Protein AF-A0A497H4X2-F1 (afdb_monomer_lite)

Sequence (98 aa):
MFRILLLILTLISLVLPILSYRYFMQLMKLVKIRRSNFLVAGSATILTGYVFFMLPWIFVGTDILAIRVFSYYVIMAGLLILVYAVVKIYIDWREVMK

Radius of gyration: 16.79 Å; chains: 1; bounding box: 38×24×48 Å

Secondary structure (DSSP, 8-state):
-HHHHHHHHHHHHHHHHHHHHHHHHHHHHHTT-TTHHHHHHHHHHHHHHHHHHHHHHHHTSS--HHHHHHHHHHHHHHHHHHHHHHHHHHHHHHHH--

Foldseek 3Di:
DVLVVLVVVLVVVVVVLVVVVVVQVVVCVVVVPPLVVLLNVLVVLLNVLVVLQSVCCNPVVDDDVVSPVVSVVSNVVSVVSNVVSVVVSVVVVVVVVD

pLDDT: mean 89.14, std 8.25, range [52.28, 98.31]

Structure (mmCIF, N/CA/C/O backbone):
data_AF-A0A497H4X2-F1
#
_entry.id   AF-A0A497H4X2-F1
#
loop_
_atom_site.group_PDB
_atom_site.id
_atom_site.type_symbol
_atom_site.label_atom_id
_atom_site.label_alt_id
_atom_site.label_comp_id
_atom_site.label_asym_id
_atom_site.label_entity_id
_atom_site.label_seq_id
_atom_site.pdbx_PDB_ins_code
_atom_site.Cartn_x
_atom_site.Cartn_y
_atom_site.Cartn_z
_atom_site.occupancy
_atom_site.B_iso_or_equiv
_atom_site.auth_seq_id
_atom_site.auth_comp_id
_atom_site.auth_asym_id
_atom_site.auth_atom_id
_atom_site.pdbx_PDB_model_num
ATOM 1 N N . MET A 1 1 ? 23.187 -8.104 -13.123 1.00 63.91 1 MET A N 1
ATOM 2 C CA . MET A 1 1 ? 23.194 -8.439 -11.677 1.00 63.91 1 MET A CA 1
ATOM 3 C C . MET A 1 1 ? 22.240 -7.577 -10.851 1.00 63.91 1 MET A C 1
ATOM 5 O O . MET A 1 1 ? 21.366 -8.152 -10.220 1.00 63.91 1 MET A O 1
ATOM 9 N N . PHE A 1 2 ? 22.326 -6.240 -10.884 1.00 83.25 2 PHE A N 1
ATOM 10 C CA . PHE A 1 2 ? 21.499 -5.363 -10.028 1.00 83.25 2 PHE A CA 1
ATOM 11 C C . PHE A 1 2 ? 19.975 -5.560 -10.170 1.00 83.25 2 PHE A C 1
ATOM 13 O O . PHE A 1 2 ? 19.266 -5.641 -9.175 1.00 83.25 2 PHE A O 1
ATOM 20 N N . ARG A 1 3 ? 19.465 -5.735 -11.397 1.00 81.81 3 ARG A N 1
ATOM 21 C CA . ARG A 1 3 ? 18.022 -5.935 -11.644 1.00 81.81 3 ARG A CA 1
ATOM 22 C C . ARG A 1 3 ? 17.467 -7.230 -11.037 1.00 81.81 3 ARG A C 1
ATOM 24 O O . ARG A 1 3 ? 16.358 -7.231 -10.523 1.00 81.81 3 ARG A O 1
ATOM 31 N N . ILE A 1 4 ? 18.250 -8.312 -11.055 1.00 87.44 4 ILE A N 1
ATOM 32 C CA . ILE A 1 4 ? 17.861 -9.600 -10.455 1.00 87.44 4 ILE A CA 1
ATOM 33 C C . ILE A 1 4 ? 17.766 -9.452 -8.934 1.00 87.44 4 ILE A C 1
ATOM 35 O O . ILE A 1 4 ? 16.803 -9.916 -8.334 1.00 87.44 4 ILE A O 1
ATOM 39 N N . LEU A 1 5 ? 18.720 -8.742 -8.322 1.00 89.44 5 LEU A N 1
ATOM 40 C CA . LEU A 1 5 ? 18.687 -8.431 -6.894 1.00 89.44 5 LEU A CA 1
ATOM 41 C C . LEU A 1 5 ? 17.435 -7.619 -6.529 1.00 89.44 5 LEU A C 1
ATOM 43 O O . LEU A 1 5 ? 16.728 -7.984 -5.594 1.00 89.44 5 LEU A O 1
ATOM 47 N N . LEU A 1 6 ? 17.126 -6.562 -7.290 1.00 87.94 6 LEU A N 1
ATOM 48 C CA . LEU A 1 6 ? 15.913 -5.763 -7.083 1.00 87.94 6 LEU A CA 1
ATOM 49 C C . LEU A 1 6 ? 14.641 -6.603 -7.206 1.00 87.94 6 LEU A C 1
ATOM 51 O O . LEU A 1 6 ? 13.724 -6.444 -6.402 1.00 87.94 6 LEU A O 1
ATOM 55 N N . LEU A 1 7 ? 14.590 -7.510 -8.180 1.00 90.00 7 LEU A N 1
ATOM 56 C CA . LEU A 1 7 ? 13.449 -8.394 -8.381 1.00 90.00 7 LEU A CA 1
ATOM 57 C C . LEU A 1 7 ? 13.270 -9.350 -7.195 1.00 90.00 7 LEU A C 1
ATOM 59 O O . LEU A 1 7 ? 12.168 -9.450 -6.665 1.00 90.00 7 LEU A O 1
ATOM 63 N N . ILE A 1 8 ? 14.348 -9.984 -6.724 1.00 92.00 8 ILE A N 1
ATOM 64 C CA . ILE A 1 8 ? 14.314 -10.868 -5.548 1.00 92.00 8 ILE A CA 1
ATOM 65 C C . ILE A 1 8 ? 13.868 -10.097 -4.300 1.00 92.00 8 ILE A C 1
ATOM 67 O O . ILE A 1 8 ? 12.973 -10.550 -3.590 1.00 92.00 8 ILE A O 1
ATOM 71 N N . LEU A 1 9 ? 14.442 -8.917 -4.051 1.00 89.56 9 LEU A N 1
ATOM 72 C CA . LEU A 1 9 ? 14.063 -8.073 -2.913 1.00 89.56 9 LEU A CA 1
ATOM 73 C C . LEU A 1 9 ? 12.595 -7.644 -2.982 1.00 89.56 9 LEU A C 1
ATOM 75 O O . LEU A 1 9 ? 11.915 -7.637 -1.959 1.00 89.56 9 LEU A O 1
ATOM 79 N N . THR A 1 10 ? 12.095 -7.336 -4.180 1.00 87.81 10 THR A N 1
ATOM 80 C CA . THR A 1 10 ? 10.689 -6.966 -4.388 1.00 87.81 10 THR A CA 1
ATOM 81 C C . THR A 1 10 ? 9.761 -8.158 -4.159 1.00 87.81 10 THR A C 1
ATOM 83 O O . THR A 1 10 ? 8.716 -8.020 -3.535 1.00 87.81 10 THR A O 1
ATOM 86 N N . LEU A 1 11 ? 10.145 -9.361 -4.588 1.00 89.75 11 LEU A N 1
ATOM 87 C CA . LEU A 1 11 ? 9.370 -10.571 -4.303 1.00 89.75 11 LEU A CA 1
ATOM 88 C C . LEU A 1 11 ? 9.333 -10.886 -2.802 1.00 89.75 11 LEU A C 1
ATOM 90 O O . LEU A 1 11 ? 8.266 -11.175 -2.266 1.00 89.75 11 LEU A O 1
ATOM 94 N N . ILE A 1 12 ? 10.467 -10.777 -2.103 1.00 90.19 12 ILE A N 1
ATOM 95 C CA . ILE A 1 12 ? 10.523 -10.967 -0.645 1.00 90.19 12 ILE A CA 1
ATOM 96 C C . ILE A 1 12 ? 9.646 -9.925 0.062 1.00 90.19 12 ILE A C 1
ATOM 98 O O . ILE A 1 12 ? 8.865 -10.277 0.949 1.00 90.19 12 ILE A O 1
ATOM 102 N N . SER A 1 13 ? 9.719 -8.655 -0.349 1.00 86.88 13 SER A N 1
ATOM 103 C CA . SER A 1 13 ? 8.921 -7.583 0.251 1.00 86.88 13 SER A CA 1
ATOM 104 C C . SER A 1 13 ? 7.421 -7.711 -0.018 1.00 86.88 13 SER A C 1
ATOM 106 O O . SER A 1 13 ? 6.638 -7.183 0.764 1.00 86.88 13 SER A O 1
ATOM 108 N N . LEU A 1 14 ? 7.001 -8.455 -1.045 1.00 88.94 14 LEU A N 1
ATOM 109 C CA . LEU A 1 14 ? 5.594 -8.801 -1.282 1.00 88.94 14 LEU A CA 1
ATOM 110 C C . LEU A 1 14 ? 5.088 -9.936 -0.379 1.00 88.94 14 LEU A C 1
ATOM 112 O O . LEU A 1 14 ? 3.904 -9.968 -0.042 1.00 88.94 14 LEU A O 1
ATOM 116 N N . VAL A 1 15 ? 5.967 -10.846 0.051 1.00 90.06 15 VAL A N 1
ATOM 117 C CA . VAL A 1 15 ? 5.601 -11.963 0.941 1.00 90.06 15 VAL A CA 1
ATOM 118 C C . VAL A 1 15 ? 5.481 -11.511 2.398 1.00 90.06 15 VAL A C 1
ATOM 120 O O . VAL A 1 15 ? 4.584 -11.960 3.115 1.00 90.06 15 VAL A O 1
ATOM 123 N N . LEU A 1 16 ? 6.347 -10.597 2.846 1.00 88.75 16 LEU A N 1
ATOM 124 C CA . LEU A 1 16 ? 6.359 -10.113 4.233 1.00 88.75 16 LEU A CA 1
ATOM 125 C C . LEU A 1 16 ? 4.994 -9.562 4.715 1.00 88.75 16 LEU A C 1
ATOM 127 O O . LEU A 1 16 ? 4.546 -9.986 5.781 1.00 88.75 16 LEU A O 1
ATOM 131 N N . PRO A 1 17 ? 4.272 -8.715 3.952 1.00 88.88 17 PRO A N 1
ATOM 132 C CA . PRO A 1 17 ? 2.948 -8.216 4.319 1.00 88.88 17 PRO A CA 1
ATOM 133 C C . PRO A 1 17 ? 1.923 -9.320 4.576 1.00 88.88 17 PRO A C 1
ATOM 135 O O . PRO A 1 17 ? 1.079 -9.168 5.455 1.00 88.88 17 PRO A O 1
ATOM 138 N N . ILE A 1 18 ? 2.004 -10.439 3.851 1.00 87.62 18 ILE A N 1
ATOM 139 C CA . ILE A 1 18 ? 1.091 -11.578 4.020 1.00 87.62 18 ILE A CA 1
ATOM 140 C C . ILE A 1 18 ? 1.318 -12.226 5.390 1.00 87.62 18 ILE A C 1
ATOM 142 O O . ILE A 1 18 ? 0.364 -12.503 6.122 1.00 87.62 18 ILE A O 1
ATOM 146 N N . LEU A 1 19 ? 2.585 -12.422 5.767 1.00 89.00 19 LEU A N 1
ATOM 147 C CA . LEU A 1 19 ? 2.945 -12.945 7.084 1.00 89.00 19 LEU A CA 1
ATOM 148 C C . LEU A 1 19 ? 2.527 -11.967 8.185 1.00 89.00 19 LEU A C 1
ATOM 150 O O . LEU A 1 19 ? 1.837 -12.360 9.128 1.00 89.00 19 LEU A O 1
ATOM 154 N N . SER A 1 20 ? 2.867 -10.685 8.035 1.00 88.38 20 SER A N 1
ATOM 155 C CA . SER A 1 20 ? 2.509 -9.633 8.989 1.00 88.38 20 SER A CA 1
ATOM 156 C C . SER A 1 20 ? 0.997 -9.496 9.169 1.00 88.38 20 SER A C 1
ATOM 158 O O . SER A 1 20 ? 0.542 -9.316 10.298 1.00 88.38 20 SER A O 1
ATOM 160 N N . TYR A 1 21 ? 0.205 -9.644 8.103 1.00 89.19 21 TYR A N 1
ATOM 161 C CA . TYR A 1 21 ? -1.256 -9.575 8.163 1.00 89.19 21 TYR A CA 1
ATO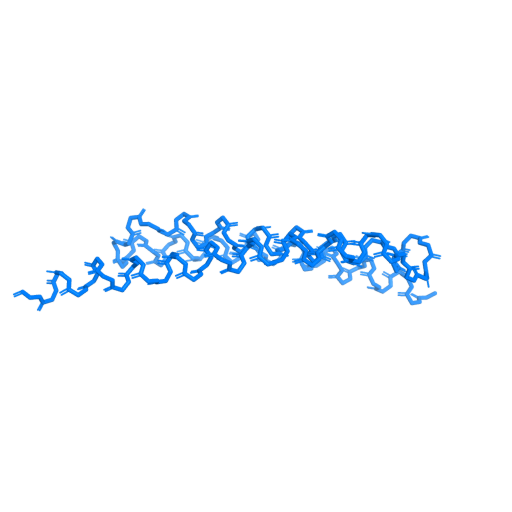M 162 C C . TYR A 1 21 ? -1.839 -10.617 9.121 1.00 89.19 21 TYR A C 1
ATOM 164 O O . TYR A 1 21 ? -2.721 -10.299 9.921 1.00 89.19 21 TYR A O 1
ATOM 172 N N . ARG A 1 22 ? -1.317 -11.850 9.105 1.00 88.12 22 ARG A N 1
ATOM 173 C CA . ARG A 1 22 ? -1.796 -12.918 9.993 1.00 88.12 22 ARG A CA 1
ATOM 174 C C . ARG A 1 22 ? -1.613 -12.552 11.467 1.00 88.12 22 ARG A C 1
ATOM 176 O O . ARG A 1 22 ? -2.567 -12.658 12.238 1.00 88.12 22 ARG A O 1
ATOM 183 N N . TYR A 1 23 ? -0.419 -12.093 11.843 1.00 88.25 23 TYR A N 1
ATOM 184 C CA . TYR A 1 23 ? -0.125 -11.667 13.217 1.00 88.25 23 TYR A CA 1
ATOM 185 C C . TYR A 1 23 ? -0.913 -10.415 13.603 1.00 88.25 23 TYR A C 1
ATOM 187 O O . TYR A 1 23 ? -1.473 -10.343 14.696 1.00 88.25 23 TYR A O 1
ATOM 195 N N . PHE A 1 24 ? -1.030 -9.458 12.683 1.00 88.19 24 PHE A N 1
ATOM 196 C CA . PHE A 1 24 ? -1.795 -8.238 12.895 1.00 88.19 24 PHE A CA 1
ATOM 197 C C . PHE A 1 24 ? -3.269 -8.537 13.180 1.00 88.19 24 PHE A C 1
ATOM 199 O O . PHE A 1 24 ? -3.820 -8.041 14.157 1.00 88.19 24 PHE A O 1
ATOM 206 N N . MET A 1 25 ? -3.909 -9.407 12.396 1.00 85.62 25 MET A N 1
ATOM 207 C CA . MET A 1 25 ? -5.312 -9.769 12.621 1.00 85.62 25 MET A CA 1
ATOM 208 C C . MET A 1 25 ? -5.530 -10.494 13.953 1.00 85.62 25 MET A C 1
ATOM 210 O O . MET A 1 25 ? -6.560 -10.284 14.595 1.00 85.62 25 MET A O 1
ATOM 214 N N . GLN A 1 26 ? -4.579 -11.324 14.390 1.00 87.19 26 GLN A N 1
ATOM 215 C CA . GLN A 1 26 ? -4.629 -11.945 15.718 1.00 87.19 26 GLN A CA 1
ATOM 216 C C . GLN A 1 26 ? -4.553 -10.887 16.825 1.00 87.19 26 GLN A C 1
ATOM 218 O O . GLN A 1 26 ? -5.387 -10.889 17.729 1.00 87.19 26 GLN A O 1
ATOM 223 N N . LEU A 1 27 ? -3.619 -9.941 16.712 1.00 86.12 27 LEU A N 1
ATOM 224 C CA . LEU A 1 27 ? -3.446 -8.862 17.682 1.00 86.12 27 LEU A CA 1
ATOM 225 C C . LEU A 1 27 ? -4.679 -7.948 17.735 1.00 86.12 27 LEU A C 1
ATOM 227 O O . LEU A 1 27 ? -5.207 -7.679 18.809 1.00 86.12 27 LEU A O 1
ATOM 231 N N . MET A 1 28 ? -5.221 -7.545 16.586 1.00 84.12 28 MET A N 1
ATOM 232 C CA . MET A 1 28 ? -6.394 -6.664 16.537 1.00 84.12 28 MET A CA 1
ATOM 233 C C . MET A 1 28 ? -7.656 -7.315 17.114 1.00 84.12 28 MET A C 1
ATOM 235 O O . MET A 1 28 ? -8.481 -6.617 17.707 1.00 84.12 28 MET A O 1
ATOM 239 N N . LYS A 1 29 ? -7.793 -8.646 17.004 1.00 83.25 29 LYS A N 1
ATOM 240 C CA . LYS A 1 29 ? -8.860 -9.396 17.688 1.00 83.25 29 LYS A CA 1
ATOM 241 C C . LYS A 1 29 ? -8.720 -9.324 19.210 1.00 83.25 29 LYS A C 1
ATOM 243 O O . LYS A 1 29 ? -9.722 -9.084 19.879 1.00 83.25 29 LYS A O 1
ATOM 248 N N . LEU A 1 30 ? -7.507 -9.483 19.746 1.00 83.06 30 LEU A N 1
ATOM 249 C CA . LEU A 1 30 ? -7.245 -9.379 21.191 1.00 83.06 30 LEU A CA 1
ATOM 250 C C . LEU A 1 30 ? -7.574 -7.981 21.722 1.00 83.06 30 LEU A C 1
ATOM 252 O O . LEU A 1 30 ? -8.214 -7.837 22.759 1.00 83.06 30 LEU A O 1
ATOM 256 N N . VAL A 1 31 ? -7.195 -6.957 20.960 1.00 77.56 31 VAL A N 1
ATOM 257 C CA . VAL A 1 31 ? -7.377 -5.546 21.319 1.00 77.56 31 VAL A CA 1
ATOM 258 C C . VAL A 1 31 ? -8.801 -5.040 20.988 1.00 77.56 31 VAL A C 1
ATOM 260 O O . VAL A 1 31 ? -9.146 -3.894 21.261 1.00 77.56 31 VAL A O 1
ATOM 263 N N . LYS A 1 32 ? -9.671 -5.899 20.426 1.00 77.25 32 LYS A N 1
ATOM 264 C CA . LYS A 1 32 ? -11.073 -5.609 20.053 1.00 77.25 32 LYS A CA 1
ATOM 265 C C . LYS A 1 32 ? -11.249 -4.389 19.128 1.00 77.25 32 LYS A C 1
ATOM 267 O O . LYS A 1 32 ? -12.319 -3.777 19.097 1.00 77.25 32 LYS A O 1
ATOM 272 N N . ILE A 1 33 ? -10.240 -4.050 18.322 1.00 76.38 33 ILE A N 1
ATOM 273 C CA . ILE A 1 33 ? -10.315 -2.920 17.384 1.00 76.38 33 ILE A CA 1
ATOM 274 C C . ILE A 1 33 ? -11.070 -3.356 16.121 1.00 76.38 33 ILE A C 1
ATOM 276 O O . ILE A 1 33 ? -10.523 -4.037 15.255 1.00 76.38 33 ILE A O 1
ATOM 280 N N . ARG A 1 34 ? -12.330 -2.921 15.978 1.00 73.50 34 ARG A N 1
ATOM 281 C CA . ARG A 1 34 ? -13.189 -3.249 14.816 1.00 73.50 34 ARG A CA 1
ATOM 282 C C . ARG A 1 34 ? -12.749 -2.582 13.508 1.00 73.50 34 ARG A C 1
ATOM 284 O O . ARG A 1 34 ? -13.112 -3.043 12.432 1.00 73.50 34 ARG A O 1
ATOM 291 N N . ARG A 1 35 ? -11.982 -1.492 13.591 1.00 79.25 35 ARG A N 1
ATOM 292 C CA . ARG A 1 35 ? -11.561 -0.669 12.442 1.00 79.25 35 ARG A CA 1
ATOM 293 C C . ARG A 1 35 ? -10.158 -0.996 11.916 1.00 79.25 35 ARG A C 1
ATOM 295 O O . ARG A 1 35 ? -9.607 -0.232 11.129 1.00 79.25 35 ARG A O 1
ATOM 302 N N . SER A 1 36 ? -9.594 -2.143 12.300 1.00 80.44 36 SER A N 1
ATOM 303 C CA . SER A 1 36 ? -8.281 -2.616 11.835 1.00 80.44 36 SER A CA 1
ATOM 304 C C . SER A 1 36 ? -8.165 -2.702 10.309 1.00 80.44 36 SER A C 1
ATOM 306 O O . SER A 1 36 ? -7.084 -2.492 9.764 1.00 80.44 36 SER A O 1
ATOM 308 N N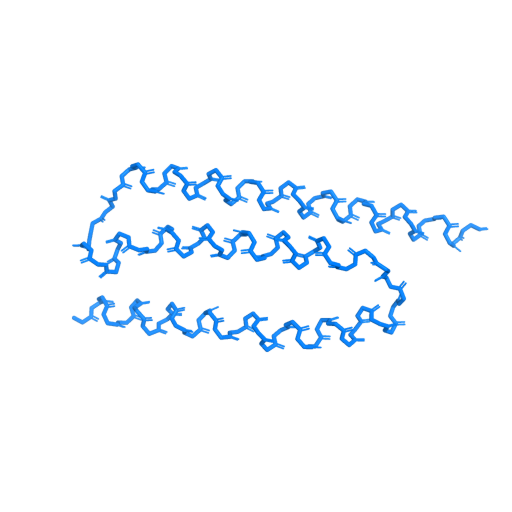 . ASN A 1 37 ? -9.278 -2.943 9.614 1.00 85.50 37 ASN A N 1
ATOM 309 C CA . ASN A 1 37 ? -9.327 -3.039 8.156 1.00 85.50 37 ASN A CA 1
ATOM 310 C C . ASN A 1 37 ? -8.845 -1.764 7.448 1.00 85.50 37 ASN A C 1
ATOM 312 O O . ASN A 1 37 ? -8.247 -1.867 6.382 1.00 85.50 37 ASN A O 1
ATOM 316 N N . PHE A 1 38 ? -9.046 -0.576 8.034 1.00 90.19 38 PHE A N 1
ATOM 317 C CA . PHE A 1 38 ? -8.549 0.670 7.438 1.00 90.19 38 PHE A CA 1
ATOM 318 C C . PHE A 1 38 ? -7.021 0.762 7.486 1.00 90.19 38 PHE A C 1
ATOM 320 O O . PHE A 1 38 ? -6.414 1.250 6.537 1.00 90.19 38 PHE A O 1
ATOM 327 N N . LEU A 1 39 ? -6.390 0.237 8.544 1.00 91.12 39 LEU A N 1
ATOM 328 C CA . LEU A 1 39 ? -4.930 0.150 8.619 1.00 91.12 39 LEU A CA 1
ATOM 329 C C . LEU A 1 39 ? -4.392 -0.790 7.538 1.00 91.12 39 LEU A C 1
ATOM 331 O O . LEU A 1 39 ? -3.467 -0.434 6.818 1.00 91.12 39 LEU A O 1
ATOM 335 N N . VAL A 1 40 ? -5.031 -1.949 7.359 1.00 92.00 40 VAL A N 1
ATOM 336 C CA . VAL A 1 40 ? -4.660 -2.909 6.308 1.00 92.00 40 VAL A CA 1
ATOM 337 C C . VAL A 1 40 ? -4.829 -2.294 4.922 1.00 92.00 40 VAL A C 1
ATOM 339 O O . VAL A 1 40 ? -3.920 -2.395 4.102 1.00 92.00 40 VAL A O 1
ATOM 342 N N . ALA A 1 41 ? -5.956 -1.628 4.663 1.00 92.88 41 ALA A N 1
ATOM 343 C CA . ALA A 1 41 ? -6.220 -0.978 3.384 1.00 92.88 41 ALA A CA 1
ATOM 344 C C . ALA A 1 41 ? -5.182 0.116 3.082 1.00 92.88 41 ALA A C 1
ATOM 346 O O . ALA A 1 41 ? -4.623 0.148 1.985 1.00 92.88 41 ALA A O 1
ATOM 347 N N . GLY A 1 42 ? -4.867 0.968 4.064 1.00 94.50 42 GLY A N 1
ATOM 348 C CA . GLY A 1 42 ? -3.840 2.001 3.927 1.00 94.50 42 GLY A CA 1
ATOM 349 C C . GLY A 1 42 ? -2.458 1.412 3.642 1.00 94.50 42 GLY A C 1
ATOM 350 O O . GLY A 1 42 ? -1.814 1.796 2.667 1.00 94.50 42 GLY A O 1
ATOM 351 N N . SER A 1 43 ? -2.032 0.410 4.416 1.00 93.81 43 SER A N 1
ATOM 352 C CA . SER A 1 43 ? -0.755 -0.282 4.202 1.00 93.81 43 SER A CA 1
ATOM 353 C C . SER A 1 43 ? -0.682 -0.999 2.849 1.00 93.81 43 SER A C 1
ATOM 355 O O . SER A 1 43 ? 0.340 -0.904 2.171 1.00 93.81 43 SER A O 1
ATOM 357 N N . ALA A 1 44 ? -1.754 -1.669 2.416 1.00 94.50 44 ALA A N 1
ATOM 358 C CA . ALA A 1 44 ? -1.821 -2.324 1.106 1.00 94.50 44 ALA A CA 1
ATOM 359 C C . ALA A 1 44 ? -1.752 -1.309 -0.047 1.00 94.50 44 ALA A C 1
ATOM 361 O O . ALA A 1 44 ? -1.110 -1.562 -1.069 1.00 94.50 44 ALA A O 1
ATOM 362 N N . THR A 1 45 ? -2.358 -0.135 0.135 1.00 96.50 45 THR A N 1
ATOM 363 C CA . THR A 1 45 ? -2.300 0.958 -0.843 1.00 96.50 45 THR A CA 1
ATOM 364 C C . THR A 1 45 ? -0.875 1.501 -0.961 1.00 96.50 45 THR A C 1
ATOM 366 O O . THR A 1 45 ? -0.360 1.628 -2.070 1.00 96.50 45 THR A O 1
ATOM 369 N N . ILE A 1 46 ? -0.187 1.731 0.165 1.00 96.62 46 ILE A N 1
ATOM 370 C CA . ILE A 1 46 ? 1.225 2.151 0.165 1.00 96.62 46 ILE A CA 1
ATOM 371 C C . ILE A 1 46 ? 2.109 1.099 -0.506 1.00 96.62 46 ILE A C 1
ATOM 373 O O . ILE A 1 46 ? 2.937 1.453 -1.343 1.00 96.62 46 ILE A O 1
ATOM 377 N N . LEU A 1 47 ? 1.915 -0.183 -0.182 1.00 95.00 47 LEU A N 1
ATOM 378 C CA . LEU A 1 47 ? 2.658 -1.280 -0.804 1.00 95.00 47 LEU A CA 1
ATOM 379 C C . LEU A 1 47 ? 2.465 -1.284 -2.323 1.00 95.00 47 LEU A C 1
ATOM 381 O O . LEU A 1 47 ? 3.431 -1.413 -3.066 1.00 95.00 47 LEU A O 1
ATOM 385 N N . THR A 1 48 ? 1.233 -1.084 -2.787 1.00 95.06 48 THR A N 1
ATOM 386 C CA . THR A 1 48 ? 0.921 -0.989 -4.218 1.00 95.06 48 THR A CA 1
ATOM 387 C C . THR A 1 48 ? 1.673 0.173 -4.866 1.00 95.06 48 THR A C 1
ATOM 389 O O . THR A 1 48 ? 2.311 -0.004 -5.904 1.00 95.06 48 THR A O 1
ATOM 392 N N . GLY A 1 49 ? 1.672 1.347 -4.230 1.00 95.94 49 GLY A N 1
ATOM 393 C CA . GLY A 1 49 ? 2.447 2.497 -4.690 1.00 95.94 49 GLY A CA 1
ATOM 394 C C . GLY A 1 49 ? 3.952 2.210 -4.741 1.00 95.94 49 GLY A C 1
ATOM 395 O O . GLY A 1 49 ? 4.597 2.509 -5.743 1.00 95.94 49 GLY A O 1
ATOM 396 N N . TYR A 1 50 ? 4.503 1.545 -3.724 1.00 94.56 50 TYR A N 1
ATOM 397 C CA . TYR A 1 50 ? 5.900 1.108 -3.711 1.00 94.56 50 TYR A CA 1
ATOM 398 C C . TYR A 1 50 ? 6.226 0.137 -4.856 1.00 94.56 50 TYR A C 1
ATOM 400 O O . TYR A 1 50 ? 7.248 0.296 -5.522 1.00 94.56 50 TYR A O 1
ATOM 408 N N . VAL A 1 51 ? 5.351 -0.833 -5.139 1.00 94.38 51 VAL A N 1
ATOM 409 C CA . VAL A 1 51 ? 5.529 -1.750 -6.276 1.00 94.38 51 VAL A CA 1
ATOM 410 C C . VAL A 1 51 ? 5.617 -0.957 -7.574 1.00 94.38 51 VAL A C 1
ATOM 412 O O . VAL A 1 51 ? 6.597 -1.110 -8.301 1.00 94.38 51 VAL A O 1
ATOM 415 N N . PHE A 1 52 ? 4.663 -0.054 -7.832 1.00 95.19 52 PHE A N 1
ATOM 416 C CA . PHE A 1 52 ? 4.689 0.798 -9.026 1.00 95.19 52 PHE A CA 1
ATOM 417 C C . PHE A 1 52 ? 5.959 1.644 -9.118 1.00 95.19 52 PHE A C 1
ATOM 419 O O . PHE A 1 52 ? 6.527 1.759 -10.201 1.00 95.19 52 PHE A O 1
ATOM 426 N N . PHE A 1 53 ? 6.436 2.185 -7.997 1.00 94.94 53 PHE A N 1
ATOM 427 C CA . PHE A 1 53 ? 7.688 2.937 -7.944 1.00 94.94 53 PHE A CA 1
ATOM 428 C C . PHE A 1 53 ? 8.900 2.088 -8.365 1.00 94.94 53 PHE A C 1
ATOM 430 O O . PHE A 1 53 ? 9.791 2.586 -9.051 1.00 94.94 53 PHE A O 1
ATOM 437 N N . MET A 1 54 ? 8.933 0.804 -7.994 1.00 93.75 54 MET A N 1
ATOM 438 C CA . MET A 1 54 ? 10.052 -0.098 -8.295 1.00 93.75 54 MET A CA 1
ATOM 439 C C . MET A 1 54 ? 10.020 -0.670 -9.721 1.00 93.75 54 MET A C 1
ATOM 441 O O . MET A 1 54 ? 11.082 -0.981 -10.267 1.00 93.75 54 MET A O 1
ATOM 445 N N . LEU A 1 55 ? 8.845 -0.789 -10.354 1.00 92.69 55 LEU A N 1
ATOM 446 C CA . LEU A 1 55 ? 8.695 -1.407 -11.684 1.00 92.69 55 LEU A CA 1
ATOM 447 C C . LEU A 1 55 ? 9.644 -0.832 -12.761 1.00 92.69 55 LEU A C 1
ATOM 449 O O . LEU A 1 55 ? 10.310 -1.635 -13.422 1.00 92.69 55 LEU A O 1
ATOM 453 N N . PRO A 1 56 ? 9.780 0.500 -12.951 1.00 92.94 56 PRO A N 1
ATOM 454 C CA . PRO A 1 56 ? 10.679 1.054 -13.967 1.00 92.94 56 PRO A CA 1
ATOM 455 C C . PRO A 1 56 ? 12.131 0.617 -13.762 1.00 92.94 5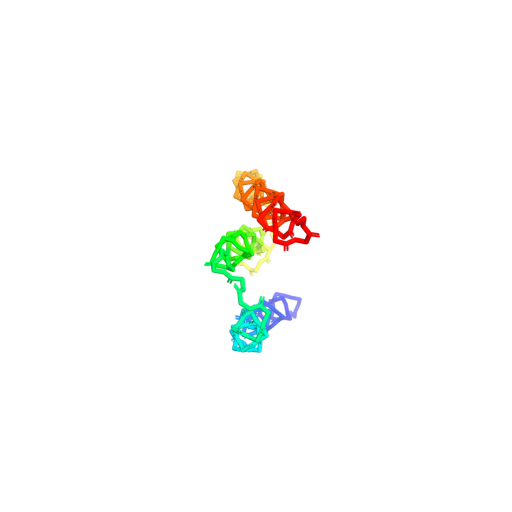6 PRO A C 1
ATOM 457 O O . PRO A 1 56 ? 12.802 0.209 -14.707 1.00 92.94 56 PRO A O 1
ATOM 460 N N . TRP A 1 57 ? 12.598 0.607 -12.514 1.00 91.56 57 TRP A N 1
ATOM 461 C CA . TRP A 1 57 ? 13.958 0.198 -12.164 1.00 91.56 57 TRP A CA 1
ATOM 462 C C . TRP A 1 57 ? 14.214 -1.290 -12.421 1.00 91.56 57 TRP A C 1
ATOM 464 O O . TRP A 1 57 ? 15.319 -1.665 -12.816 1.00 91.56 57 TRP A O 1
ATOM 474 N N . ILE A 1 58 ? 13.202 -2.138 -12.225 1.00 91.25 58 ILE A N 1
ATOM 475 C CA . ILE A 1 58 ? 13.308 -3.587 -12.441 1.00 91.25 58 ILE A CA 1
ATOM 476 C C . ILE A 1 58 ? 13.309 -3.915 -13.939 1.00 91.25 58 ILE A C 1
ATOM 478 O O . ILE A 1 58 ? 14.195 -4.630 -14.411 1.00 91.25 58 ILE A O 1
ATOM 482 N N . PHE A 1 59 ? 12.337 -3.389 -14.689 1.00 90.69 59 PHE A N 1
ATOM 483 C CA . PHE A 1 59 ? 12.101 -3.789 -16.080 1.00 90.69 59 PHE A CA 1
ATOM 484 C C . PHE A 1 59 ? 12.884 -2.950 -17.092 1.00 90.69 59 PHE A C 1
ATOM 486 O O . PHE A 1 59 ? 13.475 -3.496 -18.023 1.00 90.69 59 PHE A O 1
ATOM 493 N N . VAL A 1 60 ? 12.948 -1.635 -16.892 1.00 91.44 60 VAL A N 1
ATOM 494 C CA . VAL A 1 60 ? 13.595 -0.698 -17.825 1.00 91.44 60 VAL A CA 1
ATOM 495 C C . VAL A 1 60 ? 15.032 -0.409 -17.389 1.00 91.44 60 VAL A C 1
ATOM 497 O O . VAL A 1 60 ? 15.950 -0.395 -18.211 1.00 91.44 60 VAL A O 1
ATOM 500 N N . GLY A 1 61 ? 15.255 -0.292 -16.077 1.00 90.25 61 GLY A N 1
ATOM 501 C CA . GLY A 1 61 ? 16.545 0.031 -15.460 1.00 90.25 61 GLY A CA 1
ATOM 502 C C . GLY A 1 61 ? 16.824 1.523 -15.325 1.00 90.25 61 GLY A C 1
ATOM 503 O O . GLY A 1 61 ? 17.894 1.893 -14.853 1.00 90.25 61 GLY A O 1
ATOM 504 N N . THR A 1 62 ? 15.873 2.361 -15.720 1.00 91.31 62 THR A N 1
ATOM 505 C CA . THR A 1 62 ? 15.905 3.814 -15.561 1.00 91.31 62 THR A CA 1
ATOM 506 C C . THR A 1 62 ? 14.578 4.280 -14.995 1.00 91.31 62 THR A C 1
ATOM 508 O O . THR A 1 62 ? 13.558 3.593 -15.095 1.00 91.31 62 THR A O 1
ATOM 511 N N . ASP A 1 63 ? 14.589 5.473 -14.417 1.00 91.25 63 ASP A N 1
ATOM 512 C CA . ASP A 1 63 ? 13.360 6.107 -13.978 1.00 91.25 63 ASP A CA 1
ATOM 513 C C . ASP A 1 63 ? 12.419 6.421 -15.145 1.00 91.25 63 ASP A C 1
ATOM 515 O O . ASP A 1 63 ? 12.857 6.790 -16.235 1.00 91.25 63 ASP A O 1
ATOM 519 N N . ILE A 1 64 ? 11.117 6.334 -14.874 1.00 96.25 64 ILE A N 1
ATOM 520 C CA . ILE A 1 64 ? 10.070 6.869 -15.740 1.00 96.25 64 ILE A CA 1
ATOM 521 C C . ILE A 1 64 ? 9.252 7.848 -14.904 1.00 96.25 64 ILE A C 1
ATOM 523 O O . ILE A 1 64 ? 8.469 7.437 -14.044 1.00 96.25 64 ILE A O 1
ATOM 527 N N . LEU A 1 65 ? 9.404 9.143 -15.196 1.00 96.44 65 LEU A N 1
ATOM 528 C CA . LEU A 1 65 ? 8.808 10.233 -14.420 1.00 96.44 65 LEU A CA 1
ATOM 529 C C . LEU A 1 65 ? 7.297 10.056 -14.210 1.00 96.44 65 LEU A C 1
ATOM 531 O O . LEU A 1 65 ? 6.806 10.238 -13.100 1.00 96.44 65 LEU A O 1
ATOM 535 N N . ALA A 1 66 ? 6.563 9.654 -15.252 1.00 96.38 66 ALA A N 1
ATOM 536 C CA . ALA A 1 66 ? 5.117 9.452 -15.174 1.00 96.38 66 ALA A CA 1
ATOM 537 C C . ALA A 1 66 ? 4.725 8.377 -14.141 1.00 96.38 66 ALA A C 1
ATOM 539 O O . ALA A 1 66 ? 3.820 8.590 -13.335 1.00 96.38 66 ALA A O 1
ATOM 540 N N . ILE A 1 67 ? 5.440 7.247 -14.119 1.00 96.25 67 ILE A N 1
ATOM 541 C CA . ILE A 1 67 ? 5.184 6.145 -13.180 1.00 96.25 67 ILE A CA 1
ATOM 542 C C . ILE A 1 67 ? 5.592 6.552 -11.764 1.00 96.25 67 ILE A C 1
ATOM 544 O O . ILE A 1 67 ? 4.872 6.262 -10.809 1.00 96.25 67 ILE A O 1
ATOM 548 N N . ARG A 1 68 ? 6.701 7.285 -11.620 1.00 95.69 68 ARG A N 1
ATOM 549 C CA . ARG A 1 68 ? 7.135 7.839 -10.334 1.00 95.69 68 ARG A CA 1
ATOM 550 C C . ARG A 1 68 ? 6.072 8.764 -9.742 1.00 95.69 68 ARG A C 1
ATOM 552 O O . ARG A 1 68 ? 5.655 8.565 -8.605 1.00 95.69 68 ARG A O 1
ATOM 559 N N . VAL A 1 69 ? 5.595 9.739 -10.510 1.00 97.56 69 VAL A N 1
ATOM 560 C CA . VAL A 1 69 ? 4.563 10.683 -10.056 1.00 97.56 69 VAL A CA 1
ATOM 561 C C . VAL A 1 69 ? 3.268 9.945 -9.701 1.00 97.56 69 VAL A C 1
ATOM 563 O O . VAL A 1 69 ? 2.705 10.176 -8.632 1.00 97.56 69 VAL A O 1
ATOM 566 N N . PHE A 1 70 ? 2.840 8.992 -10.532 1.00 97.75 70 PHE A N 1
ATOM 567 C CA . PHE A 1 70 ? 1.692 8.136 -10.230 1.00 97.75 70 PHE A CA 1
ATOM 568 C C . PHE A 1 70 ? 1.869 7.371 -8.909 1.00 97.75 70 PHE A C 1
ATOM 570 O O . PHE A 1 70 ? 0.982 7.394 -8.056 1.00 97.75 70 PHE A O 1
ATOM 577 N N . SER A 1 71 ? 3.034 6.753 -8.697 1.00 97.44 71 SER A N 1
ATOM 578 C CA . SER A 1 71 ? 3.333 6.022 -7.463 1.00 97.44 71 SER A CA 1
ATOM 579 C C . SER A 1 71 ? 3.246 6.913 -6.222 1.00 97.44 71 SER A C 1
ATOM 581 O O . SER A 1 71 ? 2.720 6.483 -5.197 1.00 97.44 71 SER A O 1
ATOM 583 N N . TYR A 1 72 ? 3.667 8.176 -6.323 1.00 97.81 72 TYR A N 1
ATOM 584 C CA . TYR A 1 72 ? 3.564 9.135 -5.226 1.00 97.81 72 TYR A CA 1
ATOM 585 C C . TYR A 1 72 ? 2.116 9.477 -4.892 1.00 97.81 72 TYR A C 1
ATOM 587 O O . TYR A 1 72 ? 1.777 9.538 -3.712 1.00 97.81 72 TYR A O 1
ATOM 595 N N . TYR A 1 73 ? 1.243 9.627 -5.891 1.00 98.31 73 TYR A N 1
ATOM 596 C CA . TYR A 1 73 ? -0.188 9.81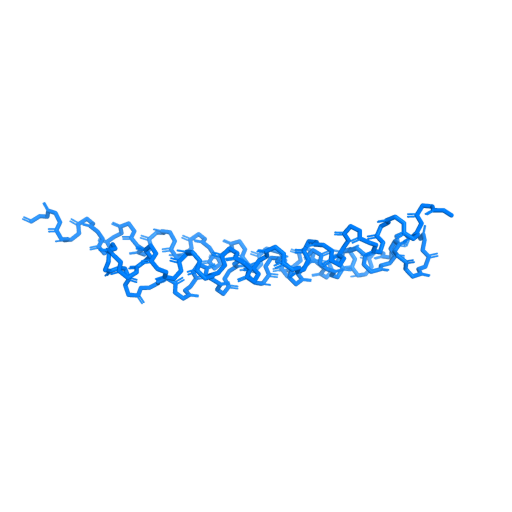6 -5.638 1.00 98.31 73 TYR A CA 1
ATOM 597 C C . TYR A 1 73 ? -0.812 8.608 -4.935 1.00 98.31 73 TYR A C 1
ATOM 599 O O . TYR A 1 73 ? -1.577 8.783 -3.985 1.00 98.31 73 TYR A O 1
ATOM 607 N N . VAL A 1 74 ? -0.445 7.389 -5.339 1.00 97.88 74 VAL A N 1
ATOM 608 C CA . VAL A 1 74 ? -0.920 6.160 -4.683 1.00 97.88 74 VAL A CA 1
ATOM 609 C C . VAL A 1 74 ? -0.421 6.082 -3.235 1.00 97.88 74 VAL A C 1
ATOM 611 O O . VAL A 1 74 ? -1.214 5.838 -2.325 1.00 97.88 74 VAL A O 1
ATOM 614 N N . ILE A 1 75 ? 0.869 6.344 -2.993 1.00 97.75 75 ILE A N 1
ATOM 615 C CA . ILE A 1 75 ? 1.446 6.363 -1.638 1.00 97.75 75 ILE A CA 1
ATOM 616 C C . ILE A 1 75 ? 0.757 7.427 -0.777 1.00 97.75 75 ILE A C 1
ATOM 618 O O . ILE A 1 75 ? 0.387 7.140 0.360 1.00 97.75 75 ILE A O 1
ATOM 622 N N . MET A 1 76 ? 0.530 8.626 -1.319 1.00 98.06 76 MET A N 1
ATOM 623 C CA . MET A 1 76 ? -0.152 9.710 -0.612 1.00 98.06 76 MET A CA 1
ATOM 624 C C . MET A 1 76 ? -1.578 9.312 -0.214 1.00 98.06 76 MET A C 1
ATOM 626 O O . MET A 1 76 ? -1.970 9.506 0.935 1.00 98.06 76 MET A O 1
ATOM 630 N N . ALA A 1 77 ? -2.340 8.696 -1.123 1.00 97.62 77 ALA A N 1
ATOM 631 C CA . ALA A 1 77 ? -3.673 8.185 -0.813 1.00 97.62 77 ALA A CA 1
ATOM 632 C C . ALA A 1 77 ? -3.631 7.141 0.317 1.00 97.62 77 ALA A C 1
ATOM 634 O O . ALA A 1 77 ? -4.417 7.213 1.262 1.00 97.62 77 ALA A O 1
ATOM 635 N N . GLY A 1 78 ? -2.668 6.217 0.272 1.00 97.25 78 GLY A N 1
ATOM 636 C CA . GLY A 1 78 ? -2.462 5.229 1.331 1.00 97.25 78 GLY A CA 1
ATOM 637 C C . GLY A 1 78 ? -2.122 5.857 2.687 1.00 97.25 78 GLY A C 1
ATOM 638 O O . GLY A 1 78 ? -2.682 5.454 3.707 1.00 97.25 78 GLY A O 1
ATOM 639 N N . LEU A 1 79 ? -1.268 6.885 2.706 1.00 97.44 79 LEU A N 1
ATOM 640 C CA . LEU A 1 79 ? -0.932 7.638 3.918 1.00 97.44 79 LEU A CA 1
ATOM 641 C C . LEU A 1 79 ? -2.149 8.362 4.501 1.00 97.44 79 LEU A C 1
ATOM 643 O O . LEU A 1 79 ? -2.362 8.301 5.710 1.00 97.44 79 LEU A O 1
ATOM 647 N N . LEU A 1 80 ? -2.983 8.988 3.667 1.00 97.75 80 LEU A N 1
ATOM 648 C CA . LEU A 1 80 ? -4.221 9.632 4.120 1.00 97.75 80 LEU A CA 1
ATOM 649 C C . LEU A 1 80 ? -5.182 8.624 4.767 1.00 97.75 80 LEU A C 1
ATOM 651 O O . LEU A 1 80 ? -5.746 8.906 5.827 1.00 97.75 80 LEU A O 1
ATOM 655 N N . ILE A 1 81 ? -5.319 7.430 4.180 1.00 96.12 81 ILE A N 1
ATOM 656 C CA . ILE A 1 81 ? -6.119 6.339 4.758 1.00 96.12 81 ILE A CA 1
ATOM 657 C C . ILE A 1 81 ? -5.550 5.912 6.117 1.00 96.12 81 ILE A C 1
ATOM 659 O O . ILE A 1 81 ? -6.315 5.735 7.067 1.00 96.12 81 ILE A O 1
ATOM 663 N N . LEU A 1 82 ? -4.224 5.777 6.240 1.00 95.00 82 LEU A N 1
ATOM 664 C CA . LEU A 1 82 ? -3.582 5.422 7.511 1.00 95.00 82 LEU A CA 1
ATOM 665 C C . LEU A 1 82 ? -3.788 6.490 8.584 1.00 95.00 82 LEU A C 1
ATOM 667 O O . LEU A 1 82 ? -4.154 6.149 9.708 1.00 95.00 82 LEU A O 1
ATOM 671 N N . VAL A 1 83 ? -3.598 7.768 8.252 1.00 95.94 83 VAL A N 1
ATOM 672 C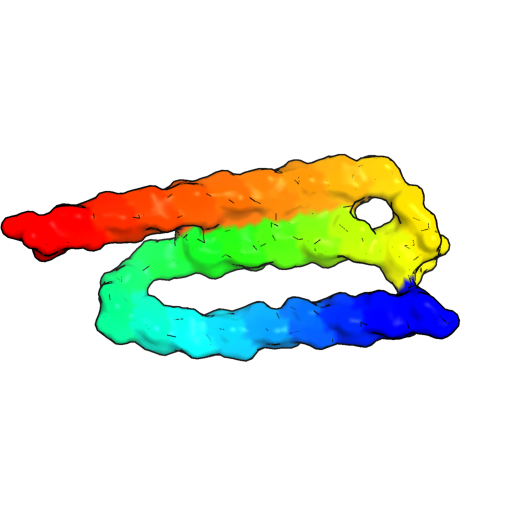 CA . VAL A 1 83 ? -3.827 8.877 9.189 1.00 95.94 83 VAL A CA 1
ATOM 673 C C . VAL A 1 83 ? -5.273 8.860 9.673 1.00 95.94 83 VAL A C 1
ATOM 675 O O . VAL A 1 83 ? -5.516 8.883 10.881 1.00 95.94 83 VAL A O 1
ATOM 678 N N . TYR A 1 84 ? -6.231 8.735 8.753 1.00 94.44 84 TYR A N 1
ATOM 679 C CA . TYR A 1 84 ? -7.642 8.607 9.103 1.00 94.44 84 TYR A CA 1
ATOM 680 C C . TYR A 1 84 ? -7.890 7.417 10.040 1.00 94.44 84 TYR A C 1
ATOM 682 O O . TYR A 1 84 ? -8.551 7.570 11.068 1.00 94.44 84 TYR A O 1
ATOM 690 N N . ALA A 1 85 ? -7.327 6.248 9.728 1.00 91.75 85 ALA A N 1
ATOM 691 C CA . ALA A 1 85 ? -7.480 5.042 10.533 1.00 91.75 85 ALA A CA 1
ATOM 692 C C . ALA A 1 85 ? -6.946 5.227 11.961 1.00 91.75 85 ALA A C 1
ATOM 694 O O . ALA A 1 85 ? -7.647 4.897 12.918 1.00 91.75 85 ALA A O 1
ATOM 695 N N . VAL A 1 86 ? -5.741 5.787 12.110 1.00 90.94 86 VAL A N 1
ATOM 696 C CA . VAL A 1 86 ? -5.114 6.047 13.416 1.00 90.94 86 VAL A CA 1
ATOM 697 C C . VAL A 1 86 ? -5.952 7.025 14.234 1.00 90.94 86 VAL A C 1
ATOM 699 O O . VAL A 1 86 ? -6.269 6.734 15.388 1.00 90.94 86 VAL A O 1
ATOM 702 N N . VAL A 1 87 ? -6.374 8.142 13.633 1.00 92.19 87 VAL A N 1
ATOM 703 C CA . VAL A 1 87 ? -7.232 9.132 14.302 1.00 92.19 87 VAL A CA 1
ATOM 704 C C . VAL A 1 87 ? -8.536 8.487 14.761 1.00 92.19 87 VAL A C 1
ATOM 706 O O . VAL A 1 87 ? -8.957 8.686 15.901 1.00 92.19 87 VAL A O 1
ATOM 709 N N . LYS A 1 88 ? -9.171 7.674 13.909 1.00 88.62 88 LYS A N 1
ATOM 710 C CA . LYS A 1 88 ? -10.447 7.057 14.270 1.00 88.62 88 LYS A CA 1
ATOM 711 C C . LYS A 1 88 ? -10.300 6.016 15.379 1.00 88.62 88 LYS A C 1
ATOM 713 O O . LYS A 1 88 ? -11.129 5.991 16.283 1.00 88.62 88 LYS A O 1
ATOM 718 N N . ILE A 1 89 ? -9.244 5.201 15.340 1.00 86.94 89 ILE A N 1
ATOM 719 C CA . ILE A 1 89 ? -8.933 4.238 16.407 1.00 86.94 89 ILE A CA 1
ATOM 720 C C . ILE A 1 89 ? -8.686 4.970 17.728 1.00 86.94 89 ILE A C 1
ATOM 722 O O . ILE A 1 89 ? -9.215 4.550 18.752 1.00 86.94 89 ILE A O 1
ATOM 726 N N . TYR A 1 90 ? -7.943 6.079 17.702 1.00 86.62 90 TYR A N 1
ATOM 727 C CA . TYR A 1 90 ? -7.689 6.892 18.890 1.00 86.62 90 TYR A CA 1
ATOM 728 C C . TYR A 1 90 ? -8.981 7.458 19.502 1.00 86.62 90 TYR A C 1
ATOM 730 O O . TYR A 1 90 ? -9.163 7.381 20.715 1.00 86.62 90 TYR A O 1
ATOM 738 N N . ILE A 1 91 ? -9.894 7.988 18.680 1.00 87.0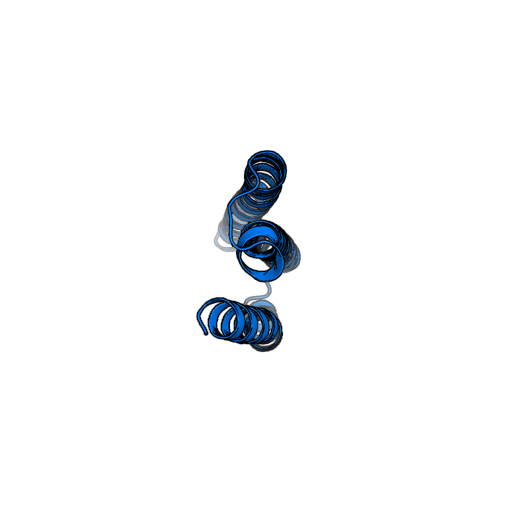6 91 ILE A N 1
ATOM 739 C CA . ILE A 1 91 ? -11.196 8.495 19.149 1.00 87.06 91 ILE A CA 1
ATOM 740 C C . ILE A 1 91 ? -12.026 7.364 19.760 1.00 87.06 91 ILE A C 1
ATOM 742 O O . ILE A 1 91 ? -12.498 7.505 20.886 1.00 87.06 91 ILE A O 1
ATOM 746 N N . ASP A 1 92 ? -12.149 6.238 19.050 1.00 81.88 92 ASP A N 1
ATOM 747 C CA . ASP A 1 92 ? -12.929 5.086 19.512 1.00 81.88 92 ASP A CA 1
ATOM 748 C C . ASP A 1 92 ? -12.357 4.542 20.847 1.00 81.88 92 ASP A C 1
ATOM 750 O O . ASP A 1 92 ? -13.107 4.142 21.731 1.00 81.88 92 ASP A O 1
ATOM 754 N N . TRP A 1 93 ? -11.033 4.578 21.045 1.00 80.00 93 TRP A N 1
ATOM 755 C CA . TRP A 1 93 ? -10.387 4.224 22.318 1.00 80.00 93 TRP A CA 1
ATOM 756 C C . TRP A 1 93 ? -10.628 5.239 23.437 1.00 80.00 93 TRP A C 1
ATOM 758 O O . TRP A 1 93 ? -10.874 4.855 24.582 1.00 80.00 93 TRP A O 1
ATOM 768 N N . ARG A 1 94 ? -10.562 6.537 23.125 1.00 81.88 94 ARG A N 1
ATOM 769 C CA . ARG A 1 94 ? -10.793 7.613 24.096 1.00 81.88 94 ARG A CA 1
ATOM 770 C C . ARG A 1 94 ? -12.219 7.590 24.647 1.00 81.88 94 ARG A C 1
ATOM 772 O O . ARG A 1 94 ? -12.410 7.922 25.812 1.00 81.88 94 ARG A O 1
ATOM 779 N N . GLU A 1 95 ? -13.197 7.220 23.824 1.00 72.94 95 GLU A N 1
ATOM 780 C CA . GLU A 1 95 ? -14.595 7.065 24.244 1.00 72.94 95 GLU A CA 1
ATOM 781 C C . GLU A 1 95 ? -14.802 5.875 25.192 1.00 72.94 95 GLU A C 1
ATOM 783 O O . GLU A 1 95 ? -15.660 5.954 26.059 1.00 72.94 95 GLU A O 1
ATOM 788 N N . VAL A 1 96 ? -14.004 4.807 25.075 1.00 67.00 96 VAL A N 1
ATOM 789 C CA . VAL A 1 96 ? -14.103 3.607 25.932 1.00 67.00 96 VAL A CA 1
ATOM 790 C C . VAL A 1 96 ? -13.425 3.789 27.297 1.00 67.00 96 VAL A C 1
ATOM 792 O O . VAL A 1 96 ? -13.801 3.120 28.253 1.00 67.00 96 VAL A O 1
ATOM 795 N N . MET A 1 97 ? -12.414 4.660 27.399 1.00 61.56 97 MET A N 1
ATOM 796 C CA . MET A 1 97 ? -11.709 4.933 28.664 1.00 61.56 97 MET A CA 1
ATOM 797 C C . MET A 1 97 ? -12.378 6.006 29.542 1.00 61.56 97 MET A C 1
ATOM 799 O O . MET A 1 97 ? -11.876 6.282 30.632 1.00 61.56 97 MET A O 1
ATOM 803 N N . LYS A 1 98 ? -13.452 6.641 29.064 1.00 52.28 98 LYS A N 1
ATOM 804 C CA . LYS A 1 98 ? -14.314 7.512 29.873 1.00 52.28 98 LYS A CA 1
ATOM 805 C C . LYS A 1 98 ? -15.414 6.696 30.536 1.00 52.28 98 LYS A C 1
ATOM 807 O O . LYS A 1 98 ? -15.748 7.052 31.684 1.00 52.28 98 LYS A O 1
#